Protein AF-A0A3P1SPK9-F1 (afdb_monomer_lite)

Structure (mmCIF, N/CA/C/O backbone):
data_AF-A0A3P1SPK9-F1
#
_entry.id   AF-A0A3P1SPK9-F1
#
loop_
_atom_site.group_PDB
_atom_site.id
_atom_site.type_symbol
_atom_site.label_atom_id
_atom_site.label_alt_id
_atom_site.label_comp_id
_atom_site.label_asym_id
_atom_site.label_entity_id
_atom_site.label_seq_id
_atom_site.pdbx_PDB_ins_code
_atom_site.Cartn_x
_atom_site.Cartn_y
_atom_site.Cartn_z
_atom_site.occupancy
_atom_site.B_iso_or_equiv
_atom_site.auth_seq_id
_atom_site.auth_comp_id
_atom_site.auth_asym_id
_atom_site.auth_atom_id
_atom_site.pdbx_PDB_model_num
ATOM 1 N N . MET A 1 1 ? -25.098 -63.042 15.379 1.00 42.84 1 MET A N 1
ATOM 2 C CA . MET A 1 1 ? -23.850 -62.580 14.730 1.00 42.84 1 MET A CA 1
ATOM 3 C C . MET A 1 1 ? -24.146 -61.377 13.841 1.00 42.84 1 MET A C 1
ATOM 5 O O . MET A 1 1 ? -24.701 -61.572 12.772 1.00 42.84 1 MET A O 1
ATOM 9 N N . LYS A 1 2 ? -23.820 -60.161 14.296 1.00 36.00 2 LYS A N 1
ATOM 10 C CA . LYS A 1 2 ? -23.353 -59.010 13.496 1.00 36.00 2 LYS A CA 1
ATOM 11 C C . LYS A 1 2 ? -23.088 -57.850 14.463 1.00 36.00 2 LYS A C 1
ATOM 13 O O . LYS A 1 2 ? -24.001 -57.352 15.107 1.00 36.00 2 LYS A O 1
ATOM 18 N N . LYS A 1 3 ? -21.806 -57.519 14.613 1.00 36.25 3 LYS A N 1
ATOM 19 C CA . LYS A 1 3 ? -21.287 -56.291 15.229 1.00 36.25 3 LYS A CA 1
ATOM 20 C C . LYS A 1 3 ? -21.473 -55.151 14.220 1.00 36.25 3 LYS A C 1
ATOM 22 O O . LYS A 1 3 ? -21.211 -55.423 13.052 1.00 36.25 3 LYS A O 1
ATOM 27 N N . LEU A 1 4 ? -21.827 -53.932 14.644 1.00 40.47 4 LEU A N 1
ATOM 28 C CA . LEU A 1 4 ? -20.992 -52.728 14.455 1.00 40.47 4 LEU A CA 1
ATOM 29 C C . LEU A 1 4 ? -21.644 -51.443 15.008 1.00 40.47 4 LEU A C 1
ATOM 31 O O . LEU A 1 4 ? -22.780 -51.148 14.664 1.00 40.47 4 LEU A O 1
ATOM 35 N N . LEU A 1 5 ? -20.834 -50.731 15.810 1.00 34.91 5 LEU A N 1
ATOM 36 C CA . LEU A 1 5 ? -20.650 -49.273 15.988 1.00 34.91 5 LEU A CA 1
ATOM 37 C C . LEU A 1 5 ? -21.896 -48.369 16.157 1.00 34.91 5 LEU A C 1
ATOM 39 O O . LEU A 1 5 ? -22.721 -48.289 15.261 1.00 34.91 5 LEU A O 1
ATOM 43 N N . TYR A 1 6 ? -22.111 -47.734 17.326 1.00 39.53 6 TYR A N 1
ATOM 44 C CA . TYR A 1 6 ? -21.465 -46.488 17.838 1.00 39.53 6 TYR A CA 1
ATOM 45 C C . TYR A 1 6 ? -21.842 -45.253 16.982 1.00 39.53 6 TYR A C 1
ATOM 47 O O . TYR A 1 6 ? -21.835 -45.349 15.767 1.00 39.53 6 TYR A O 1
ATOM 55 N N . LEU A 1 7 ? -22.147 -44.050 17.479 1.00 32.50 7 LEU A N 1
ATOM 56 C CA . LEU A 1 7 ? -21.933 -43.393 18.770 1.00 32.50 7 LEU A CA 1
ATOM 57 C C . LEU A 1 7 ? -22.803 -42.110 18.783 1.00 32.50 7 LEU A C 1
ATOM 59 O O . LEU A 1 7 ? -22.843 -41.392 17.793 1.00 32.50 7 LEU A O 1
ATOM 63 N N . PHE A 1 8 ? -23.450 -41.856 19.920 1.00 34.16 8 PHE A N 1
ATOM 64 C CA . PHE A 1 8 ? -23.797 -40.569 20.545 1.00 34.16 8 PHE A CA 1
ATOM 65 C C . PHE A 1 8 ? -24.420 -39.414 19.742 1.00 34.16 8 PHE A C 1
ATOM 67 O O . PHE A 1 8 ? -23.770 -38.593 19.103 1.00 34.16 8 PHE A O 1
ATOM 74 N N . LEU A 1 9 ? -25.715 -39.282 20.012 1.00 35.03 9 LEU A N 1
ATOM 75 C CA . LEU A 1 9 ? -26.466 -38.045 20.171 1.00 35.03 9 LEU A CA 1
ATOM 76 C C . LEU A 1 9 ? -25.971 -37.269 21.412 1.00 35.03 9 LEU A C 1
ATOM 78 O O . LEU A 1 9 ? -25.893 -37.866 22.484 1.00 35.03 9 LEU A O 1
ATOM 82 N N . ALA A 1 10 ? -25.738 -35.958 21.299 1.00 34.66 10 ALA A N 1
ATOM 83 C CA . ALA A 1 10 ? -26.098 -34.992 22.345 1.00 34.66 10 ALA A CA 1
ATOM 84 C C . ALA A 1 10 ? -26.010 -33.553 21.813 1.00 34.66 10 ALA A C 1
ATOM 86 O O . ALA A 1 10 ? -24.929 -33.007 21.606 1.00 34.66 10 ALA A O 1
ATOM 87 N N . LEU A 1 11 ? -27.185 -32.950 21.624 1.00 37.91 11 LEU A N 1
ATOM 88 C CA . LEU A 1 11 ? -27.383 -31.505 21.659 1.00 37.91 11 LEU A CA 1
ATOM 89 C C . LEU A 1 11 ? -26.845 -30.943 22.983 1.00 37.91 11 LEU A C 1
ATOM 91 O O . LEU A 1 11 ? -27.197 -31.451 24.047 1.00 37.91 11 LEU A O 1
ATOM 95 N N . ALA A 1 12 ? -26.129 -29.824 22.914 1.00 35.94 12 ALA A N 1
ATOM 96 C CA . ALA A 1 12 ? -26.064 -28.858 24.002 1.00 35.94 12 ALA A CA 1
ATOM 97 C C . ALA A 1 12 ? -26.127 -27.442 23.407 1.00 35.94 12 ALA A C 1
ATOM 99 O O . ALA A 1 12 ? -25.188 -26.970 22.773 1.00 35.94 12 ALA A O 1
ATOM 100 N N . LEU A 1 13 ? -27.288 -26.807 23.575 1.00 39.59 13 LEU A N 1
ATOM 101 C CA . LEU A 1 13 ? -27.473 -25.355 23.568 1.00 39.59 13 LEU A CA 1
ATOM 102 C C . LEU A 1 13 ? -27.323 -24.850 25.016 1.00 39.59 13 LEU A C 1
ATOM 104 O O . LEU A 1 13 ? -27.619 -25.611 25.938 1.00 39.59 13 LEU A O 1
ATOM 108 N N . LEU A 1 14 ? -27.006 -23.549 25.160 1.00 38.34 14 LEU A N 1
ATOM 109 C CA . LEU A 1 14 ? -26.749 -22.746 26.383 1.00 38.34 14 LEU A CA 1
ATOM 110 C C . LEU A 1 14 ? -25.277 -22.822 26.845 1.00 38.34 14 LEU A C 1
ATOM 112 O O . LEU A 1 14 ? -24.767 -23.913 27.039 1.00 38.34 14 LEU A O 1
ATOM 116 N N . GLY A 1 15 ? -24.506 -21.757 27.075 1.00 30.09 15 GLY A N 1
ATOM 117 C CA . GLY A 1 15 ? -24.717 -20.310 27.138 1.00 30.09 15 GLY A CA 1
ATOM 118 C C . GLY A 1 15 ? -23.581 -19.693 27.989 1.00 30.09 15 GLY A C 1
ATOM 119 O O . GLY A 1 15 ? -23.097 -20.350 28.904 1.00 30.09 15 GLY A O 1
ATOM 120 N N . CYS A 1 16 ? -23.219 -18.436 27.700 1.00 29.58 16 CYS A N 1
ATOM 121 C CA . CYS A 1 16 ? -22.389 -17.493 28.482 1.00 29.58 16 CYS A CA 1
ATOM 122 C C . CYS A 1 16 ? -20.843 -17.598 28.529 1.00 29.58 16 CYS A C 1
ATOM 124 O O . CYS A 1 16 ? -20.267 -18.491 29.140 1.00 29.58 16 CYS A O 1
ATOM 126 N N . SER A 1 17 ? -20.255 -16.478 28.072 1.00 35.59 17 SER A N 1
ATOM 127 C CA . SER A 1 17 ? -19.173 -15.686 28.687 1.00 35.59 17 SER A CA 1
ATOM 128 C C . SER A 1 17 ? -17.717 -15.985 28.317 1.00 35.59 17 SER A C 1
ATOM 130 O O . SER A 1 17 ? -17.062 -16.801 28.956 1.00 35.59 17 SER A O 1
ATOM 132 N N . SER A 1 18 ? -17.166 -15.132 27.450 1.00 35.38 18 SER A N 1
ATOM 133 C CA . SER A 1 18 ? -16.205 -14.128 27.932 1.00 35.38 18 SER A CA 1
ATOM 134 C C . SER A 1 18 ? -16.309 -12.866 27.070 1.00 35.38 18 SER A C 1
ATOM 136 O O . SER A 1 18 ? -15.778 -12.824 25.962 1.00 35.38 18 SER A O 1
ATOM 138 N N . ASP A 1 19 ? -17.029 -11.865 27.572 1.00 49.81 19 ASP A N 1
ATOM 139 C CA . ASP A 1 19 ? -16.568 -10.494 27.367 1.00 49.81 19 ASP A CA 1
ATOM 140 C C . ASP A 1 19 ? -15.360 -10.292 28.299 1.00 49.81 19 ASP A C 1
ATOM 142 O O . ASP A 1 19 ? -15.334 -10.854 29.399 1.00 49.81 19 ASP A O 1
ATOM 146 N N . ASP A 1 20 ? -14.402 -9.510 27.806 1.00 39.44 20 ASP A N 1
ATOM 147 C CA . ASP A 1 20 ? -13.200 -8.956 28.447 1.00 39.44 20 ASP A CA 1
ATOM 148 C C . ASP A 1 20 ? -11.849 -9.623 28.106 1.00 39.44 20 ASP A C 1
ATOM 150 O O . ASP A 1 20 ? -11.398 -10.583 28.728 1.00 39.44 20 ASP A O 1
ATOM 154 N N . ASP A 1 21 ? -11.218 -8.968 27.122 1.00 46.66 21 ASP A N 1
ATOM 155 C CA . ASP A 1 21 ? -9.798 -8.625 26.980 1.00 46.66 21 ASP A CA 1
ATOM 156 C C . ASP A 1 21 ? -8.732 -9.696 26.661 1.00 46.66 21 ASP A C 1
ATOM 158 O O . ASP A 1 2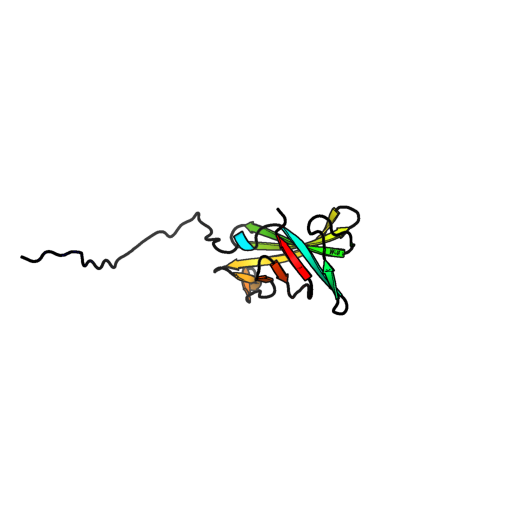1 ? -8.690 -10.800 27.187 1.00 46.66 21 ASP A O 1
ATOM 162 N N . GLU A 1 22 ? -7.792 -9.269 25.808 1.00 37.75 22 GLU A N 1
ATOM 163 C CA . GLU A 1 22 ? -6.471 -9.864 25.519 1.00 37.75 22 GLU A CA 1
ATOM 164 C C . GLU A 1 22 ? -6.268 -10.816 24.332 1.00 37.75 22 GLU A C 1
ATOM 166 O O . GLU A 1 22 ? -5.216 -11.442 24.233 1.00 37.75 22 GLU A O 1
ATOM 171 N N . THR A 1 23 ? -7.132 -10.845 23.321 1.00 39.62 23 THR A N 1
ATOM 172 C CA . THR A 1 23 ? -6.649 -11.274 21.992 1.00 39.62 23 THR A CA 1
ATOM 173 C C . THR A 1 23 ? -7.320 -10.479 20.890 1.00 39.62 23 THR A C 1
ATOM 175 O O . THR A 1 23 ? -8.364 -10.861 20.369 1.00 39.62 23 THR A O 1
ATOM 178 N N . ASN A 1 24 ? -6.678 -9.367 20.511 1.00 46.06 24 ASN A N 1
ATOM 179 C CA . ASN A 1 24 ? -6.796 -8.791 19.175 1.00 46.06 24 ASN A CA 1
ATOM 180 C C . ASN A 1 24 ? -6.790 -9.953 18.174 1.00 46.06 24 ASN A C 1
ATOM 182 O O . ASN A 1 24 ? -5.753 -10.580 17.950 1.00 46.06 24 ASN A O 1
ATOM 186 N N . ASN A 1 25 ? -7.957 -10.300 17.639 1.00 45.97 25 ASN A N 1
ATOM 187 C CA . ASN A 1 25 ? -8.102 -11.431 16.740 1.00 45.97 25 ASN A CA 1
ATOM 188 C C . ASN A 1 25 ? -7.645 -10.966 15.356 1.00 45.97 25 ASN A C 1
ATOM 190 O O . ASN A 1 25 ? -8.434 -10.591 14.492 1.00 45.97 25 ASN A O 1
ATOM 194 N N . LEU A 1 26 ? -6.322 -10.887 15.207 1.00 52.91 26 LEU A N 1
ATOM 195 C CA . LEU A 1 26 ? -5.632 -10.337 14.046 1.00 52.91 26 LEU A CA 1
ATOM 196 C C . LEU A 1 26 ? -5.486 -11.302 12.906 1.00 52.91 26 LEU A C 1
ATOM 198 O O . LEU A 1 26 ? -4.817 -10.922 11.955 1.00 52.91 26 LEU A O 1
ATOM 202 N N . SER A 1 27 ? -6.146 -12.459 12.963 1.00 54.25 27 SER A N 1
ATOM 203 C CA . SER A 1 27 ? -6.135 -13.470 11.917 1.00 54.25 27 SER A CA 1
ATOM 204 C C . SER A 1 27 ? -6.418 -12.822 10.554 1.00 54.25 27 SER A C 1
ATOM 206 O O . SER A 1 27 ? -7.574 -12.611 10.184 1.00 54.25 27 SER A O 1
ATOM 208 N N . GLY A 1 28 ? -5.365 -12.424 9.835 1.00 71.06 28 GLY A N 1
ATOM 209 C CA . GLY A 1 28 ? -5.469 -11.616 8.616 1.00 71.06 28 GLY A CA 1
ATOM 210 C C . GLY A 1 28 ? -4.555 -10.385 8.542 1.00 71.06 28 GLY A C 1
ATOM 211 O O . GLY A 1 28 ? -3.915 -10.207 7.508 1.00 71.06 28 GLY A O 1
ATOM 212 N N . PHE A 1 29 ? -4.425 -9.558 9.590 1.00 86.25 29 PHE A N 1
ATOM 213 C CA . PHE A 1 29 ? -3.526 -8.390 9.555 1.00 86.25 29 PHE A CA 1
ATOM 214 C C . PHE A 1 29 ? -2.062 -8.816 9.461 1.00 86.25 29 PHE A C 1
ATOM 216 O O . PHE A 1 29 ? -1.290 -8.155 8.768 1.00 86.25 29 PHE A O 1
ATOM 223 N N . GLU A 1 30 ? -1.678 -9.945 10.076 1.00 86.12 30 GLU A N 1
ATOM 224 C CA . GLU A 1 30 ? -0.288 -10.431 10.039 1.00 86.12 30 GLU A CA 1
ATOM 225 C C . GLU A 1 30 ? 0.204 -10.669 8.601 1.00 86.12 30 GLU A C 1
ATOM 227 O O . GLU A 1 30 ? 1.407 -10.631 8.317 1.00 86.12 30 GLU A O 1
ATOM 232 N N . GLN A 1 31 ? -0.727 -10.880 7.661 1.00 85.94 31 GLN A N 1
ATOM 233 C CA . GLN A 1 31 ? -0.404 -10.968 6.243 1.00 85.94 31 GLN A CA 1
ATOM 234 C C . GLN A 1 31 ? 0.193 -9.649 5.752 1.00 85.94 31 GLN A C 1
ATOM 236 O O . GLN A 1 31 ? 1.263 -9.676 5.151 1.00 85.94 31 GLN A O 1
ATOM 241 N N . TYR A 1 32 ? -0.427 -8.517 6.086 1.00 91.00 32 TYR A N 1
ATOM 242 C CA . TYR A 1 32 ? -0.045 -7.170 5.657 1.00 91.00 32 TYR A CA 1
ATOM 243 C C . TYR A 1 32 ? 1.041 -6.530 6.525 1.00 91.00 32 TYR A C 1
ATOM 245 O O . TYR A 1 32 ? 1.801 -5.714 6.014 1.00 91.00 32 TYR A O 1
ATOM 253 N N . GLU A 1 33 ? 1.144 -6.894 7.803 1.00 90.12 33 GLU A N 1
ATOM 254 C CA . GLU A 1 33 ? 2.082 -6.285 8.753 1.00 90.12 33 GLU A CA 1
ATOM 255 C C . GLU A 1 33 ? 3.536 -6.311 8.259 1.00 90.12 33 GLU A C 1
ATOM 257 O O . GLU A 1 33 ? 4.000 -7.320 7.725 1.00 90.12 33 GLU A O 1
ATOM 262 N N . GLY A 1 34 ? 4.277 -5.224 8.484 1.00 92.75 34 GLY A N 1
ATOM 263 C CA . GLY A 1 34 ? 5.696 -5.122 8.152 1.00 92.75 34 GLY A CA 1
ATOM 264 C C . GLY A 1 34 ? 5.973 -4.312 6.887 1.00 92.75 34 GLY A C 1
ATOM 265 O O . GLY A 1 34 ? 5.144 -3.529 6.419 1.00 92.75 34 GLY A O 1
ATOM 266 N N . THR A 1 35 ? 7.188 -4.462 6.359 1.00 95.25 35 THR A N 1
ATOM 267 C CA . THR A 1 35 ? 7.667 -3.685 5.210 1.00 95.25 35 THR A CA 1
ATOM 268 C C . THR A 1 35 ? 7.442 -4.446 3.906 1.00 95.25 35 THR A C 1
ATOM 270 O O . THR A 1 35 ? 7.746 -5.630 3.799 1.00 95.25 35 THR A O 1
ATOM 273 N N . TRP A 1 36 ? 6.960 -3.744 2.889 1.00 95.88 36 TRP A N 1
ATOM 274 C CA . TRP A 1 36 ? 6.722 -4.233 1.537 1.00 95.88 36 TRP A CA 1
ATOM 275 C C . TRP A 1 36 ? 7.517 -3.390 0.551 1.00 95.88 36 TRP A C 1
ATOM 277 O O . TRP A 1 36 ? 7.179 -2.238 0.278 1.00 95.88 36 TRP A O 1
ATOM 287 N N . GLY A 1 37 ? 8.601 -3.964 0.042 1.00 94.75 37 GLY A N 1
ATOM 288 C CA . GLY A 1 37 ? 9.500 -3.314 -0.903 1.00 94.75 37 GLY A CA 1
ATOM 289 C C . GLY A 1 37 ? 9.036 -3.493 -2.349 1.00 94.75 37 GLY A C 1
ATOM 290 O O . GLY A 1 37 ? 8.350 -4.473 -2.653 1.00 94.75 37 GLY A O 1
ATOM 291 N N . PRO A 1 38 ? 9.408 -2.578 -3.256 1.00 93.44 38 PRO A N 1
ATOM 292 C CA . PRO A 1 38 ? 9.063 -2.672 -4.670 1.00 93.44 38 PRO A CA 1
ATOM 293 C C . PRO A 1 38 ? 9.726 -3.905 -5.298 1.00 93.44 38 PRO A C 1
ATOM 295 O O . PRO A 1 38 ? 10.945 -4.040 -5.292 1.00 93.44 38 PRO A O 1
ATOM 298 N N . ALA A 1 39 ? 8.925 -4.805 -5.856 1.00 94.38 39 ALA A N 1
ATOM 299 C CA . ALA A 1 39 ? 9.395 -5.956 -6.625 1.00 94.38 39 ALA A CA 1
ATOM 300 C C . ALA A 1 39 ? 9.506 -5.626 -8.119 1.00 94.38 39 ALA A C 1
ATOM 302 O O . ALA A 1 39 ? 10.414 -6.094 -8.799 1.00 94.38 39 ALA A O 1
ATOM 303 N N . SER A 1 40 ? 8.585 -4.808 -8.631 1.00 93.50 40 SER A N 1
ATOM 304 C CA . SER A 1 40 ? 8.606 -4.325 -10.012 1.00 93.50 40 SER A CA 1
ATOM 305 C C . SER A 1 40 ? 7.752 -3.070 -10.160 1.00 93.50 40 SER A C 1
ATOM 307 O O . SER A 1 40 ? 6.776 -2.914 -9.421 1.00 93.50 40 SER A O 1
ATOM 309 N N . TYR A 1 41 ? 8.028 -2.252 -11.171 1.00 91.38 41 TYR A N 1
ATOM 310 C CA . TYR A 1 41 ? 7.145 -1.168 -11.611 1.00 91.38 41 TYR A CA 1
ATOM 311 C C . TYR A 1 41 ? 6.897 -1.239 -13.119 1.00 91.38 41 TYR A C 1
ATOM 313 O O . TYR A 1 41 ? 7.653 -1.868 -13.859 1.00 91.38 41 TYR A O 1
ATOM 321 N N . THR A 1 42 ? 5.825 -0.593 -13.575 1.00 91.31 42 THR A N 1
ATOM 322 C CA . THR A 1 42 ? 5.477 -0.498 -14.997 1.00 91.31 42 THR A CA 1
ATOM 323 C C . THR A 1 42 ? 5.567 0.953 -15.447 1.00 91.31 42 THR A C 1
ATOM 325 O O . THR A 1 42 ? 4.937 1.817 -14.844 1.00 91.31 42 THR A O 1
ATOM 328 N N . LEU A 1 43 ? 6.316 1.216 -16.515 1.00 88.25 43 LEU A N 1
ATOM 329 C CA . LEU A 1 43 ? 6.420 2.528 -17.151 1.00 88.25 43 LEU A CA 1
ATOM 330 C C . LEU A 1 43 ? 6.160 2.360 -18.648 1.00 88.25 43 LEU A C 1
ATOM 332 O O . LEU A 1 43 ? 6.773 1.504 -19.280 1.00 88.25 43 LEU A O 1
ATOM 336 N N . ASP A 1 44 ? 5.215 3.126 -19.194 1.00 89.69 44 ASP A N 1
ATOM 337 C CA . ASP A 1 44 ? 4.828 3.082 -20.614 1.00 89.69 44 ASP A CA 1
ATOM 338 C C . ASP A 1 44 ? 4.546 1.659 -21.146 1.00 89.69 44 ASP A C 1
ATOM 340 O O . ASP A 1 44 ? 4.864 1.308 -22.280 1.00 89.69 44 ASP A O 1
ATOM 344 N N . GLY A 1 45 ? 3.946 0.812 -20.301 1.00 92.88 45 GLY A N 1
ATOM 345 C CA . GLY A 1 45 ? 3.611 -0.581 -20.625 1.00 92.88 45 GLY A CA 1
ATOM 346 C C . GLY A 1 45 ? 4.773 -1.575 -20.516 1.00 92.88 45 GLY A C 1
ATOM 347 O O . GLY A 1 45 ? 4.568 -2.767 -20.741 1.00 92.88 45 GLY A O 1
ATOM 348 N N . VAL A 1 46 ? 5.970 -1.122 -20.140 1.00 94.19 46 VAL A N 1
ATOM 349 C CA . VAL A 1 46 ? 7.154 -1.964 -19.925 1.00 94.19 46 VAL A CA 1
ATOM 350 C C . VAL A 1 46 ? 7.335 -2.235 -18.434 1.00 94.19 46 VAL A C 1
ATOM 352 O O . VAL A 1 46 ? 7.274 -1.315 -17.619 1.00 94.19 46 VAL A O 1
ATOM 355 N N . VAL A 1 47 ? 7.556 -3.502 -18.076 1.00 94.25 47 VAL A N 1
ATOM 356 C CA . VAL A 1 47 ? 7.795 -3.937 -16.691 1.00 94.25 47 VAL A CA 1
ATOM 357 C C . VAL A 1 47 ? 9.293 -3.934 -16.400 1.00 94.25 47 VAL A C 1
ATOM 359 O O . VAL A 1 47 ? 10.076 -4.490 -17.169 1.00 94.25 47 VAL A O 1
ATOM 362 N N . TYR A 1 48 ? 9.667 -3.341 -15.271 1.00 91.38 48 TYR A N 1
ATOM 363 C CA . TYR A 1 48 ? 11.034 -3.281 -14.769 1.00 91.38 48 TYR A CA 1
ATOM 364 C C . TYR A 1 48 ? 11.107 -3.932 -13.391 1.00 91.38 48 TYR A C 1
ATOM 366 O O . TYR A 1 48 ? 10.337 -3.579 -12.495 1.00 91.38 48 TYR A O 1
ATOM 374 N N . ASP A 1 49 ? 12.046 -4.857 -13.220 1.00 92.31 49 ASP A N 1
ATOM 375 C CA . ASP A 1 49 ? 12.302 -5.507 -11.935 1.00 92.31 49 ASP A CA 1
ATOM 376 C C . ASP A 1 49 ? 13.036 -4.564 -10.970 1.00 92.31 49 ASP A C 1
ATOM 378 O O . ASP A 1 49 ? 13.795 -3.681 -11.379 1.00 92.31 49 ASP A O 1
ATOM 382 N N . CYS A 1 50 ? 12.811 -4.752 -9.671 1.00 89.12 50 CYS A N 1
ATOM 383 C CA . CYS A 1 50 ? 13.438 -3.988 -8.596 1.00 89.12 50 CYS A CA 1
ATOM 384 C C . CYS A 1 50 ? 14.037 -4.913 -7.539 1.00 89.12 50 CYS A C 1
ATOM 386 O O . CYS A 1 50 ? 13.486 -5.969 -7.235 1.00 89.12 50 CYS A O 1
ATOM 388 N N . ASP A 1 51 ? 15.138 -4.474 -6.926 1.00 89.12 51 ASP A N 1
ATOM 389 C CA . ASP A 1 51 ? 15.557 -5.022 -5.638 1.00 89.12 51 ASP A CA 1
ATOM 390 C C . ASP A 1 51 ? 14.704 -4.368 -4.536 1.00 89.12 51 ASP A C 1
ATOM 392 O O . ASP A 1 51 ? 14.819 -3.156 -4.316 1.00 89.12 51 ASP A O 1
ATOM 396 N N . PRO A 1 52 ? 13.861 -5.136 -3.824 1.00 88.12 52 PRO A N 1
ATOM 397 C CA . PRO A 1 52 ? 12.970 -4.593 -2.804 1.00 88.12 52 PRO A CA 1
ATOM 398 C C . PRO A 1 52 ? 13.712 -4.057 -1.569 1.00 88.12 52 PRO A C 1
ATOM 400 O O . PRO A 1 52 ? 13.135 -3.281 -0.806 1.00 88.12 52 PRO A O 1
ATOM 403 N N . ASN A 1 53 ? 14.978 -4.438 -1.364 1.00 84.12 53 ASN A N 1
ATOM 404 C CA . ASN A 1 53 ? 15.802 -3.954 -0.252 1.00 84.12 53 ASN A CA 1
ATOM 405 C C . ASN A 1 53 ? 16.540 -2.659 -0.602 1.00 84.12 53 ASN A C 1
ATOM 407 O O . ASN A 1 53 ? 16.784 -1.823 0.270 1.00 84.12 53 ASN A O 1
ATOM 411 N N . SER A 1 54 ? 16.905 -2.507 -1.875 1.00 79.38 54 SER A N 1
ATOM 412 C CA . SER A 1 54 ? 17.737 -1.417 -2.370 1.00 79.38 54 SER A CA 1
ATOM 413 C C . SER A 1 54 ? 17.346 -1.059 -3.805 1.00 79.38 54 SER A C 1
ATOM 415 O O . SER A 1 54 ? 18.063 -1.412 -4.747 1.00 79.38 54 SER A O 1
ATOM 417 N N . PRO A 1 55 ? 16.236 -0.333 -4.012 1.00 68.69 55 PRO A N 1
ATOM 418 C CA . PRO A 1 55 ? 15.866 0.099 -5.348 1.00 68.69 55 PRO A CA 1
ATOM 419 C C . PRO A 1 55 ? 16.958 1.039 -5.870 1.00 68.69 55 PRO A C 1
ATOM 421 O O . PRO A 1 55 ? 17.153 2.146 -5.372 1.00 68.69 55 PRO A O 1
ATOM 424 N N . GLY A 1 56 ? 17.685 0.599 -6.898 1.00 69.31 56 GLY A N 1
ATOM 425 C CA . GLY A 1 56 ? 18.701 1.402 -7.591 1.00 69.31 56 GLY A CA 1
ATOM 426 C C . GLY A 1 56 ? 18.129 2.603 -8.360 1.00 69.31 56 GLY A C 1
ATOM 427 O O . GLY A 1 56 ? 18.850 3.245 -9.119 1.00 69.31 56 GLY A O 1
ATOM 428 N N . VAL A 1 57 ? 16.839 2.897 -8.179 1.00 74.38 57 VAL A N 1
ATOM 429 C CA . VAL A 1 57 ? 16.081 3.969 -8.819 1.00 74.38 57 VAL A CA 1
ATOM 430 C C . VAL A 1 57 ? 15.532 4.883 -7.726 1.00 74.38 57 VAL A C 1
ATOM 432 O O . VAL A 1 57 ? 14.895 4.433 -6.773 1.00 74.38 57 VAL A O 1
ATOM 435 N N . THR A 1 58 ? 15.789 6.183 -7.858 1.00 74.75 58 THR A N 1
ATOM 436 C CA . THR A 1 58 ? 15.284 7.192 -6.923 1.00 74.75 58 THR A CA 1
ATOM 437 C C . THR A 1 58 ? 13.771 7.349 -7.054 1.00 74.75 58 THR A C 1
ATOM 439 O O . THR A 1 58 ? 13.205 7.170 -8.130 1.00 74.75 58 THR A O 1
ATOM 442 N N . ASN A 1 59 ? 13.110 7.718 -5.954 1.00 76.38 59 ASN A N 1
ATOM 443 C CA . ASN A 1 59 ? 11.661 7.962 -5.891 1.00 76.38 59 ASN A CA 1
ATOM 444 C C . ASN A 1 59 ? 10.751 6.744 -6.125 1.00 76.38 59 ASN A C 1
ATOM 446 O O . ASN A 1 59 ? 9.551 6.939 -6.307 1.00 76.38 59 ASN A O 1
ATOM 450 N N . ILE A 1 60 ? 11.277 5.517 -6.079 1.00 86.06 60 ILE A N 1
ATOM 451 C CA . ILE A 1 60 ? 10.432 4.326 -5.949 1.00 86.06 60 ILE A CA 1
ATOM 452 C C . ILE A 1 60 ? 10.005 4.183 -4.491 1.00 86.06 60 ILE A C 1
ATOM 454 O O . ILE A 1 60 ? 10.825 4.340 -3.580 1.00 86.06 60 ILE A O 1
ATOM 458 N N . ASP A 1 61 ? 8.724 3.890 -4.296 1.00 90.62 61 ASP A N 1
ATOM 459 C CA . ASP A 1 61 ? 8.123 3.788 -2.978 1.00 90.62 61 ASP A CA 1
ATOM 460 C C . ASP A 1 61 ? 8.157 2.346 -2.438 1.00 90.62 61 ASP A C 1
ATOM 462 O O . ASP A 1 61 ? 8.044 1.375 -3.187 1.00 90.62 61 ASP A O 1
ATOM 466 N N . ARG A 1 62 ? 8.276 2.212 -1.116 1.00 93.44 62 ARG A N 1
ATOM 467 C CA . ARG A 1 62 ? 7.907 1.024 -0.338 1.00 93.44 62 ARG A CA 1
ATOM 468 C C . ARG A 1 62 ? 6.748 1.360 0.591 1.00 93.44 62 ARG A C 1
ATOM 470 O O . ARG A 1 62 ? 6.549 2.526 0.945 1.00 93.44 62 ARG A O 1
ATOM 477 N N . ILE A 1 63 ? 6.021 0.336 1.019 1.00 95.50 63 ILE A N 1
ATOM 478 C CA . ILE A 1 63 ? 4.891 0.466 1.939 1.00 95.50 63 ILE A CA 1
ATOM 479 C C . ILE A 1 63 ? 5.249 -0.204 3.263 1.00 95.50 63 ILE A C 1
ATOM 481 O O . ILE A 1 63 ? 5.795 -1.302 3.279 1.00 95.50 63 ILE A O 1
ATOM 485 N N . VAL A 1 64 ? 4.949 0.446 4.380 1.00 95.44 64 VAL A N 1
ATOM 486 C CA . VAL A 1 64 ? 5.155 -0.094 5.724 1.00 95.44 64 VAL A CA 1
ATOM 487 C C . VAL A 1 64 ? 3.817 -0.080 6.449 1.00 95.44 64 VAL A C 1
ATOM 489 O O . VAL A 1 64 ? 3.227 0.983 6.621 1.00 95.44 64 VAL A O 1
ATOM 492 N N . PHE A 1 65 ? 3.341 -1.247 6.875 1.00 94.81 65 PHE A N 1
ATOM 493 C CA . PHE A 1 65 ? 2.156 -1.361 7.721 1.00 94.81 65 PHE A CA 1
ATOM 494 C C . PHE A 1 65 ? 2.588 -1.493 9.174 1.00 94.81 65 PHE A C 1
ATOM 496 O O . PHE A 1 65 ? 3.226 -2.479 9.553 1.00 94.81 65 PHE A O 1
ATOM 503 N N . LEU A 1 66 ? 2.232 -0.492 9.974 1.00 89.75 66 LEU A N 1
ATOM 504 C CA . LEU A 1 66 ? 2.497 -0.437 11.404 1.00 89.75 66 LEU A CA 1
ATOM 505 C C . LEU A 1 66 ? 1.173 -0.512 12.152 1.00 89.75 66 LEU A C 1
ATOM 507 O O . LEU A 1 66 ? 0.274 0.289 11.900 1.00 89.75 66 LEU A O 1
ATOM 511 N N . ARG A 1 67 ? 1.066 -1.443 13.095 1.00 85.31 67 ARG A N 1
ATOM 512 C CA . ARG A 1 67 ? 0.003 -1.398 14.094 1.00 85.31 67 ARG A CA 1
ATOM 513 C C . ARG A 1 67 ? 0.283 -0.268 15.074 1.00 85.31 67 ARG A C 1
ATOM 515 O O . ARG A 1 67 ? 1.397 -0.150 15.586 1.00 85.31 67 ARG A O 1
ATOM 522 N N . TYR A 1 68 ? -0.739 0.52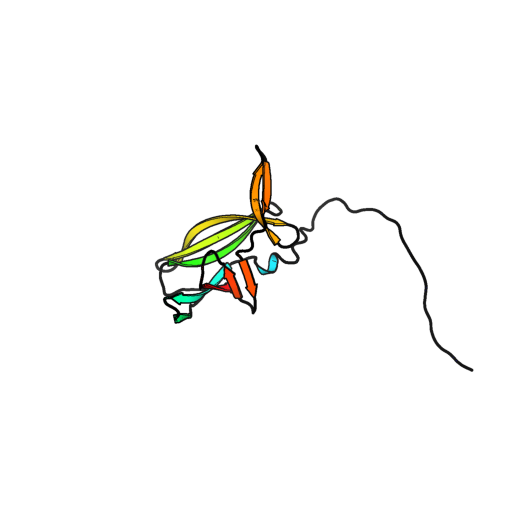1 15.346 1.00 77.81 68 TYR A N 1
ATOM 523 C CA . TYR A 1 68 ? -0.758 1.549 16.369 1.00 77.81 68 TYR A CA 1
ATOM 524 C C . TYR A 1 68 ? -1.965 1.257 17.268 1.00 77.81 68 TYR A C 1
ATOM 526 O O . TYR A 1 68 ? -2.991 0.867 16.752 1.00 77.81 68 TYR A O 1
ATOM 534 N N . GLU A 1 69 ? -1.814 1.309 18.589 1.00 79.50 69 GLU A N 1
ATOM 535 C CA . GLU A 1 69 ? -2.899 1.223 19.595 1.00 79.50 69 GLU A CA 1
ATOM 536 C C . GLU A 1 69 ? -4.228 0.531 19.172 1.00 79.50 69 GLU A C 1
ATOM 538 O O . GLU A 1 69 ? -5.095 1.116 18.527 1.00 79.50 69 GLU A O 1
ATOM 543 N N . GLY A 1 70 ? -4.439 -0.725 19.586 1.00 83.50 70 GLY A N 1
ATOM 544 C CA . GLY A 1 70 ? -5.679 -1.452 19.271 1.00 83.50 70 GLY A CA 1
ATOM 545 C C . GLY A 1 70 ? -5.793 -1.814 17.785 1.00 83.50 70 GLY A C 1
ATOM 546 O O . GLY A 1 70 ? -4.919 -2.516 17.265 1.00 83.50 70 GLY A O 1
ATOM 547 N N . ASP A 1 71 ? -6.873 -1.364 17.138 1.00 86.38 71 ASP A N 1
ATOM 548 C CA . ASP A 1 71 ? -7.202 -1.606 15.722 1.00 86.38 71 ASP A CA 1
ATOM 549 C C . ASP A 1 71 ? -6.677 -0.515 14.775 1.00 86.38 71 ASP A C 1
ATOM 551 O O . ASP A 1 71 ? -6.929 -0.563 13.566 1.00 86.38 71 ASP A O 1
ATOM 555 N N . GLU A 1 72 ? -5.953 0.478 15.289 1.00 89.38 72 GLU A N 1
ATOM 556 C CA . GLU A 1 72 ? -5.387 1.536 14.461 1.00 89.38 72 GLU A CA 1
ATOM 557 C C . GLU A 1 72 ? -4.170 1.028 13.674 1.00 89.38 72 GLU A C 1
ATOM 559 O O . GLU A 1 72 ? -3.314 0.264 14.131 1.00 89.38 72 GLU A O 1
ATOM 564 N N . VAL A 1 73 ? -4.093 1.428 12.412 1.00 92.31 73 VAL A N 1
ATOM 565 C CA . VAL A 1 73 ? -3.016 1.041 11.508 1.00 92.31 73 VAL A CA 1
ATOM 566 C C . VAL A 1 73 ? -2.505 2.277 10.798 1.00 92.31 73 VAL A C 1
ATOM 568 O O . VAL A 1 73 ? -3.264 3.066 10.240 1.00 92.31 73 VAL A O 1
ATOM 571 N N . ILE A 1 74 ? -1.187 2.416 10.759 1.00 94.00 74 ILE A N 1
ATOM 572 C CA . ILE A 1 74 ? -0.510 3.399 9.927 1.00 94.00 74 ILE A CA 1
ATOM 573 C C . ILE A 1 74 ? 0.068 2.663 8.724 1.00 94.00 74 ILE A C 1
ATOM 575 O O . ILE A 1 74 ? 0.992 1.859 8.851 1.00 94.00 74 ILE A O 1
ATOM 579 N N . MET A 1 75 ? -0.464 2.965 7.543 1.00 95.50 75 MET A N 1
ATOM 580 C CA . MET A 1 75 ? 0.174 2.636 6.276 1.00 95.50 75 MET A CA 1
ATOM 581 C C . MET A 1 75 ? 1.089 3.794 5.882 1.00 95.50 75 MET A C 1
ATOM 583 O O . MET A 1 75 ? 0.636 4.869 5.487 1.00 95.50 75 MET A O 1
ATOM 587 N N . ARG A 1 76 ? 2.393 3.574 5.986 1.00 95.50 76 ARG A N 1
ATOM 588 C CA . ARG A 1 76 ? 3.424 4.542 5.631 1.00 95.50 76 ARG A CA 1
ATOM 589 C C . ARG A 1 76 ? 3.968 4.258 4.239 1.00 95.50 76 ARG A C 1
ATOM 591 O O . ARG A 1 76 ? 4.337 3.131 3.930 1.00 95.50 76 ARG A O 1
ATOM 598 N N . THR A 1 77 ? 4.085 5.294 3.422 1.00 94.38 77 THR A N 1
ATOM 599 C CA . THR A 1 77 ? 4.847 5.254 2.173 1.00 94.38 77 THR A CA 1
ATOM 600 C C . THR A 1 77 ? 6.210 5.896 2.400 1.00 94.38 77 THR A C 1
ATOM 602 O O . THR A 1 77 ? 6.306 7.003 2.940 1.00 94.38 77 THR A O 1
ATOM 605 N N . GLU A 1 78 ? 7.266 5.227 1.957 1.00 93.19 78 GLU A N 1
ATOM 606 C CA . GLU A 1 78 ? 8.635 5.739 2.004 1.00 93.19 78 GLU A CA 1
ATOM 607 C C . GLU A 1 78 ? 9.277 5.635 0.632 1.00 93.19 78 GLU A C 1
ATOM 609 O O . GLU A 1 78 ? 9.026 4.674 -0.078 1.00 93.19 78 GLU A O 1
ATOM 614 N N . TYR A 1 79 ? 10.131 6.586 0.279 1.00 90.06 79 TYR A N 1
ATOM 615 C CA . TYR A 1 79 ? 10.785 6.643 -1.021 1.00 90.06 79 TYR A CA 1
ATOM 616 C C . TYR A 1 79 ? 12.297 6.534 -0.891 1.00 90.06 79 TYR A C 1
ATOM 618 O O . TYR A 1 79 ? 12.892 6.985 0.094 1.00 90.06 79 TYR A O 1
ATOM 626 N N . ALA A 1 80 ? 12.926 5.928 -1.893 1.00 86.94 80 ALA A N 1
ATOM 627 C CA . ALA A 1 80 ? 14.369 5.758 -1.914 1.00 86.94 80 ALA A CA 1
ATOM 628 C C . ALA A 1 80 ? 15.100 7.047 -2.322 1.00 86.94 80 ALA A C 1
ATOM 630 O O . ALA A 1 80 ? 14.845 7.621 -3.388 1.00 86.94 80 ALA A O 1
ATOM 631 N N . VAL A 1 81 ? 16.053 7.470 -1.485 1.00 84.62 81 VAL A N 1
ATOM 632 C CA . VAL A 1 81 ? 16.967 8.595 -1.727 1.00 84.62 81 VAL A CA 1
ATOM 633 C C . VAL A 1 81 ? 18.366 8.221 -1.256 1.00 84.62 81 VAL A C 1
ATOM 635 O O . VAL A 1 81 ? 18.565 7.955 -0.074 1.00 84.62 81 VAL A O 1
ATOM 638 N N . SER A 1 82 ? 19.337 8.253 -2.174 1.00 75.75 82 SER A N 1
ATOM 639 C CA . SER A 1 82 ? 20.784 8.197 -1.906 1.00 75.75 82 SER A CA 1
ATOM 640 C C . SER A 1 82 ? 21.191 7.289 -0.734 1.00 75.75 82 SER A C 1
ATOM 642 O O . SER A 1 82 ? 21.757 7.754 0.254 1.00 75.75 82 SER A O 1
ATOM 644 N N . GLY A 1 83 ? 20.897 5.989 -0.850 1.00 71.31 83 GLY A N 1
ATOM 645 C CA . GLY A 1 83 ? 21.326 4.970 0.115 1.00 71.31 83 GLY A CA 1
ATOM 646 C C . GLY A 1 83 ? 20.404 4.765 1.321 1.00 71.31 83 GLY A C 1
ATOM 647 O O . GLY A 1 83 ? 20.783 4.055 2.248 1.00 71.31 83 GLY A O 1
ATOM 648 N N . GLY A 1 84 ? 19.204 5.354 1.332 1.00 82.88 84 GLY A N 1
ATOM 649 C CA . GLY A 1 84 ? 18.229 5.106 2.390 1.00 82.88 84 GLY A CA 1
ATOM 650 C C . GLY A 1 84 ? 16.783 5.384 1.995 1.00 82.88 84 GLY A C 1
ATOM 651 O O . GLY A 1 84 ? 16.487 5.931 0.933 1.00 82.88 84 GLY A O 1
ATOM 652 N N . TRP A 1 85 ? 15.884 5.013 2.901 1.00 88.69 85 TRP A N 1
ATOM 653 C CA . TRP A 1 85 ? 14.452 5.252 2.785 1.00 88.69 85 TRP A CA 1
ATOM 654 C C . TRP A 1 85 ? 14.068 6.517 3.545 1.00 88.69 85 TRP A C 1
ATOM 656 O O . TRP A 1 85 ? 14.528 6.754 4.666 1.00 88.69 85 TRP A O 1
ATOM 666 N N . LYS A 1 86 ? 13.251 7.357 2.915 1.00 91.12 86 LYS A N 1
ATOM 667 C CA . LYS A 1 86 ? 12.736 8.595 3.495 1.00 91.12 86 LYS A CA 1
ATOM 668 C C . LYS A 1 86 ? 11.224 8.540 3.552 1.00 91.12 86 LYS A C 1
ATOM 670 O O . LYS A 1 86 ? 10.577 8.090 2.615 1.00 91.12 86 LYS A O 1
ATOM 675 N N . HIS A 1 87 ? 10.667 9.013 4.657 1.00 94.12 87 HIS A N 1
ATOM 676 C CA . HIS A 1 87 ? 9.226 9.135 4.824 1.00 94.12 87 HIS A CA 1
ATOM 677 C C . HIS A 1 8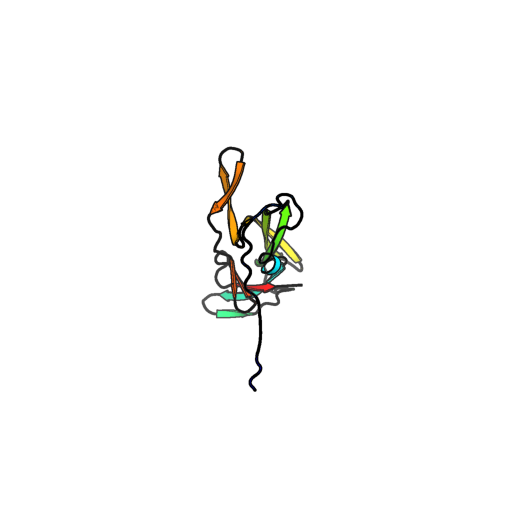7 ? 8.625 10.047 3.747 1.00 94.12 87 HIS A C 1
ATOM 679 O O . HIS A 1 87 ? 9.140 11.142 3.522 1.00 94.12 87 HIS A O 1
ATOM 685 N N . ARG A 1 88 ? 7.554 9.594 3.084 1.00 93.00 88 ARG A N 1
ATOM 686 C CA . ARG A 1 88 ? 6.790 10.388 2.109 1.00 93.00 88 ARG A CA 1
ATOM 687 C C . ARG A 1 88 ? 5.449 10.829 2.680 1.00 93.00 88 ARG A C 1
ATOM 689 O O . ARG A 1 88 ? 5.108 12.005 2.619 1.00 93.00 88 ARG A O 1
ATOM 696 N N . ARG A 1 89 ? 4.660 9.866 3.159 1.00 94.56 89 ARG A N 1
ATOM 697 C CA . ARG A 1 89 ? 3.292 10.076 3.645 1.00 94.56 89 ARG A CA 1
ATOM 698 C C . ARG A 1 89 ? 2.881 8.957 4.589 1.00 94.56 89 ARG A C 1
ATOM 700 O O . ARG A 1 89 ? 3.322 7.825 4.413 1.00 94.56 89 ARG A O 1
ATOM 707 N N . ASP A 1 90 ? 1.998 9.281 5.524 1.00 94.81 90 ASP A N 1
ATOM 708 C CA . ASP A 1 90 ? 1.288 8.310 6.356 1.00 94.81 90 ASP A CA 1
ATOM 709 C C . ASP A 1 90 ? -0.202 8.353 6.004 1.00 94.81 90 ASP A C 1
ATOM 711 O O . ASP A 1 90 ? -0.759 9.418 5.725 1.00 94.81 90 ASP A O 1
ATOM 715 N N . LYS A 1 91 ? -0.844 7.186 6.008 1.00 93.38 91 LYS A N 1
ATOM 716 C CA . LYS A 1 91 ? -2.292 7.025 5.927 1.00 93.38 91 LYS A CA 1
ATOM 717 C C . LYS A 1 91 ? -2.746 6.239 7.148 1.00 93.38 91 LYS A C 1
ATOM 719 O O . LYS A 1 91 ? -2.318 5.105 7.346 1.00 93.38 91 LYS A O 1
ATOM 724 N N . MET A 1 92 ? -3.603 6.854 7.952 1.00 94.12 92 MET A N 1
ATOM 725 C CA . MET A 1 92 ? -4.267 6.176 9.059 1.00 94.12 92 MET A CA 1
ATOM 726 C C . MET A 1 92 ? -5.431 5.348 8.517 1.00 94.12 92 MET A C 1
ATOM 728 O O . MET A 1 92 ? -6.194 5.816 7.669 1.00 94.12 92 MET A O 1
ATOM 732 N N . LEU A 1 93 ? -5.534 4.117 8.997 1.00 93.81 93 LEU A N 1
ATOM 733 C CA . LEU A 1 93 ? -6.554 3.133 8.670 1.00 93.81 93 LEU A CA 1
ATOM 734 C C . LEU A 1 93 ? -7.002 2.451 9.966 1.00 93.81 93 LEU A C 1
ATOM 736 O O . LEU A 1 93 ? -6.256 2.407 10.940 1.00 93.81 93 LEU A O 1
ATOM 740 N N . TYR A 1 94 ? -8.191 1.865 9.947 1.00 92.56 94 TYR A N 1
ATOM 741 C CA . TYR A 1 94 ? -8.641 0.920 10.964 1.00 92.56 94 TYR A CA 1
ATOM 742 C C . TYR A 1 94 ? -8.596 -0.498 10.402 1.00 92.56 94 TYR A C 1
ATOM 744 O O . TYR A 1 94 ? -8.985 -0.708 9.254 1.00 92.56 94 TYR A O 1
ATOM 752 N N . TRP A 1 95 ? -8.152 -1.474 11.188 1.00 90.62 95 TRP A N 1
ATOM 753 C CA . TRP A 1 95 ? -8.275 -2.892 10.858 1.00 90.62 95 TRP A CA 1
ATOM 754 C C . TRP A 1 95 ? -9.394 -3.515 11.683 1.00 90.62 95 TRP A C 1
ATOM 756 O O . TRP A 1 95 ? -9.201 -3.845 12.845 1.00 90.62 95 TRP A O 1
ATOM 766 N N . VAL A 1 96 ? -10.569 -3.684 11.081 1.00 87.62 96 VAL A N 1
ATOM 767 C CA . VAL A 1 96 ? -11.755 -4.196 11.779 1.00 87.62 96 VAL A CA 1
ATOM 768 C C . VAL A 1 96 ? -12.394 -5.278 10.922 1.00 87.62 96 VAL A C 1
ATOM 770 O O . VAL A 1 96 ? -12.485 -5.144 9.704 1.00 87.62 96 VAL A O 1
ATOM 773 N N . ASN A 1 97 ? -12.822 -6.377 11.549 1.00 86.44 97 ASN A N 1
ATOM 774 C CA . ASN A 1 97 ? -13.475 -7.506 10.873 1.00 86.44 97 ASN A CA 1
ATOM 775 C C . ASN A 1 97 ? -12.678 -8.073 9.679 1.00 86.44 97 ASN A C 1
ATOM 777 O O . ASN A 1 97 ? -13.255 -8.493 8.677 1.00 86.44 97 ASN A O 1
ATOM 781 N N . GLY A 1 98 ? -11.346 -8.090 9.787 1.00 84.50 98 GLY A N 1
ATOM 782 C CA . GLY A 1 98 ? -10.466 -8.665 8.767 1.00 84.50 98 GLY A CA 1
ATOM 783 C C . GLY A 1 98 ? -10.246 -7.786 7.532 1.00 84.50 98 GLY A C 1
ATOM 784 O O . GLY A 1 98 ? -9.810 -8.306 6.505 1.00 84.50 98 GLY A O 1
ATOM 785 N N . ALA A 1 99 ? -10.550 -6.486 7.601 1.00 88.56 99 ALA A N 1
ATOM 786 C CA . ALA A 1 99 ? -10.333 -5.563 6.495 1.00 88.56 99 ALA A CA 1
ATOM 787 C C . ALA A 1 99 ? -9.871 -4.171 6.947 1.00 88.56 99 ALA A C 1
ATOM 789 O O . ALA A 1 99 ? -10.104 -3.754 8.082 1.00 88.56 99 ALA A O 1
ATOM 790 N N . PHE A 1 100 ? -9.238 -3.437 6.025 1.00 92.38 100 PHE A N 1
ATOM 791 C CA . PHE A 1 100 ? -8.884 -2.035 6.232 1.00 92.38 100 PHE A CA 1
ATOM 792 C C . PHE A 1 100 ? -10.085 -1.125 5.994 1.00 92.38 100 PHE A C 1
ATOM 794 O O . PHE A 1 100 ? -10.789 -1.261 4.996 1.00 92.38 100 PHE A O 1
ATOM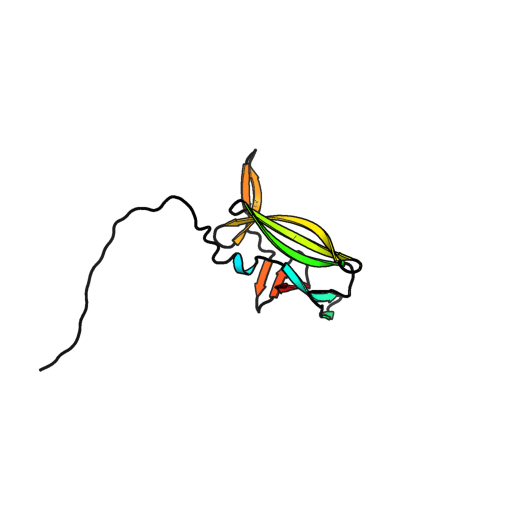 801 N N . HIS A 1 101 ? -10.264 -0.145 6.864 1.00 94.06 101 HIS A N 1
ATOM 802 C CA . HIS A 1 101 ? -11.244 0.921 6.741 1.00 94.06 101 HIS A CA 1
ATOM 803 C C . HIS A 1 101 ? -10.543 2.276 6.788 1.00 94.06 101 HIS A C 1
ATOM 805 O O . HIS A 1 101 ? -9.564 2.463 7.510 1.00 94.06 101 HIS A O 1
ATOM 811 N N . GLU A 1 102 ? -11.051 3.233 6.022 1.00 94.75 102 GLU A N 1
ATOM 812 C 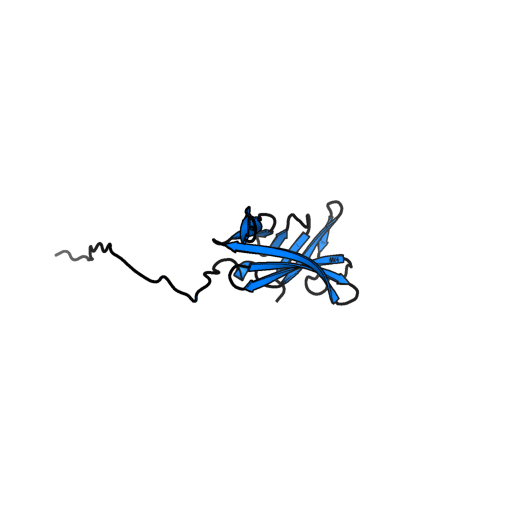CA . GLU A 1 102 ? -10.616 4.623 6.109 1.00 94.75 102 GLU A CA 1
ATOM 813 C C . GLU A 1 102 ? -10.997 5.222 7.464 1.00 94.75 102 GLU A C 1
ATOM 815 O O . GLU A 1 102 ? -11.954 4.791 8.108 1.00 94.75 102 GLU A O 1
ATOM 820 N N . VAL A 1 103 ? -10.279 6.256 7.890 1.00 93.19 103 VAL A N 1
ATOM 821 C CA . VAL A 1 103 ? -10.667 7.031 9.069 1.00 93.19 103 VAL A CA 1
ATOM 822 C C . VAL A 1 103 ? -11.871 7.909 8.737 1.00 93.19 103 VAL A C 1
ATOM 824 O O . VAL A 1 103 ? -11.855 8.657 7.758 1.00 93.19 103 VAL A O 1
ATOM 827 N N . ARG A 1 104 ? -12.905 7.868 9.582 1.00 93.12 104 ARG A N 1
ATOM 828 C CA . ARG A 1 104 ? -14.059 8.767 9.514 1.00 93.12 104 ARG A CA 1
ATOM 829 C C . ARG A 1 104 ? -14.161 9.595 10.789 1.00 93.12 104 ARG A C 1
ATOM 831 O O . ARG A 1 104 ? -14.122 9.064 11.893 1.00 93.12 104 ARG A O 1
ATOM 838 N N . LEU A 1 105 ? -14.338 10.902 10.616 1.00 90.38 105 LEU A N 1
ATOM 839 C CA . LEU A 1 105 ? -14.643 11.821 11.710 1.00 90.38 105 LEU A CA 1
ATOM 840 C C . LEU A 1 105 ? -16.159 11.955 11.863 1.00 90.38 105 LEU A C 1
ATOM 842 O O . LEU A 1 105 ? -16.872 12.171 10.879 1.00 90.38 105 LEU A O 1
ATOM 846 N N . ASN A 1 106 ? -16.648 11.843 13.093 1.00 87.81 106 ASN A N 1
ATOM 847 C CA . ASN A 1 106 ? -18.053 12.024 13.441 1.00 87.81 106 ASN A CA 1
ATOM 848 C C . ASN A 1 106 ? -18.167 12.908 14.686 1.00 87.81 106 ASN A C 1
ATOM 850 O O . ASN A 1 106 ? -18.129 12.433 15.824 1.00 87.81 106 ASN A O 1
ATOM 854 N N . GLY A 1 107 ? -18.242 14.220 14.452 1.00 89.62 107 GLY A N 1
ATOM 855 C CA . GLY A 1 107 ? -18.027 15.212 15.503 1.00 89.62 107 GLY A CA 1
ATOM 856 C C . GLY A 1 107 ? -16.612 15.078 16.066 1.00 89.62 107 GLY A C 1
ATOM 857 O O . GLY A 1 107 ? -15.649 15.056 15.303 1.00 89.62 107 GLY A O 1
ATOM 858 N N . ASP A 1 108 ? -16.510 14.916 17.384 1.00 89.56 108 ASP A N 1
ATOM 859 C CA . ASP A 1 108 ? -15.236 14.775 18.103 1.00 89.56 108 ASP A CA 1
ATOM 860 C C . ASP A 1 108 ? -14.748 13.317 18.208 1.00 89.56 108 ASP A C 1
ATOM 862 O O . ASP A 1 108 ? -13.808 13.022 18.944 1.00 89.56 108 ASP A O 1
ATOM 866 N N . LYS A 1 109 ? -15.405 12.378 17.513 1.00 85.12 109 LYS A N 1
ATOM 867 C CA . LYS A 1 109 ? -15.052 10.954 17.527 1.00 85.12 109 LYS A CA 1
ATOM 868 C C . LYS A 1 109 ? -14.362 10.544 16.232 1.00 85.12 109 LYS A C 1
ATOM 870 O O . LYS A 1 109 ? -14.796 10.925 15.143 1.00 85.12 109 LYS A O 1
ATOM 875 N N . VAL A 1 110 ? -13.329 9.719 16.372 1.00 85.31 110 VAL A N 1
ATOM 876 C CA . VAL A 1 110 ? -12.664 9.016 15.272 1.00 85.31 110 VAL A CA 1
ATOM 877 C C . VAL A 1 110 ? -13.203 7.589 15.242 1.00 85.31 110 VAL A C 1
ATOM 879 O O . VAL A 1 110 ? -13.265 6.931 16.279 1.00 85.31 110 VAL A O 1
ATOM 882 N N . GLU A 1 111 ? -13.667 7.132 14.083 1.00 88.94 111 GLU A N 1
ATOM 883 C CA . GLU A 1 111 ? -14.225 5.790 13.919 1.00 88.94 111 GLU A CA 1
ATOM 884 C C . GLU A 1 111 ? -13.901 5.196 12.543 1.00 88.94 111 GLU A C 1
ATOM 886 O O . GLU A 1 111 ? -13.485 5.900 11.616 1.00 88.94 111 GLU A O 1
ATOM 891 N N . ALA A 1 112 ? -14.114 3.885 12.401 1.00 91.06 112 ALA A N 1
ATOM 892 C CA . ALA A 1 112 ? -13.978 3.201 11.124 1.00 91.06 112 ALA A CA 1
ATOM 893 C C . ALA A 1 112 ? -14.995 3.743 10.100 1.00 91.06 112 ALA A C 1
ATOM 895 O O . ALA A 1 112 ? -16.204 3.840 10.342 1.00 91.06 112 ALA A O 1
ATOM 896 N N . GLY A 1 113 ? -14.474 4.124 8.941 1.00 93.50 113 GLY A N 1
ATOM 897 C CA . GLY A 1 113 ? -15.211 4.629 7.797 1.00 93.50 113 GLY A CA 1
ATOM 898 C C . GLY A 1 113 ? -15.474 3.557 6.746 1.00 93.50 113 GLY A C 1
ATOM 899 O O . GLY A 1 113 ? -15.751 2.393 7.045 1.00 93.50 113 GLY A O 1
ATOM 900 N N . ASN A 1 114 ? -15.406 3.975 5.485 1.00 95.12 114 ASN A N 1
ATOM 901 C CA . ASN A 1 114 ? -15.616 3.090 4.346 1.00 95.12 114 ASN A CA 1
ATOM 902 C C . ASN A 1 114 ? -14.490 2.060 4.227 1.00 95.12 114 ASN A C 1
ATOM 904 O O . ASN A 1 114 ? -13.366 2.298 4.664 1.00 95.12 114 ASN A O 1
ATOM 908 N N . LEU A 1 115 ? -14.799 0.926 3.599 1.00 94.50 115 LEU A N 1
ATOM 909 C CA . LEU A 1 115 ? -13.818 -0.106 3.284 1.00 94.50 115 LEU A CA 1
ATOM 910 C C . LEU A 1 115 ? -12.713 0.470 2.384 1.00 94.50 115 LEU A C 1
ATOM 912 O O . LEU A 1 115 ? -12.999 1.029 1.325 1.00 94.50 115 LEU A O 1
ATOM 916 N N . TYR A 1 116 ? -11.458 0.289 2.781 1.00 93.94 116 TYR A N 1
ATOM 917 C CA . TYR A 1 116 ? -10.293 0.664 1.993 1.00 93.94 116 TYR A CA 1
ATOM 918 C C . TYR A 1 116 ? -9.849 -0.518 1.129 1.00 93.94 116 TYR A C 1
ATOM 920 O O . TYR A 1 116 ? -9.253 -1.482 1.606 1.00 93.94 116 TYR A O 1
ATOM 928 N N . THR A 1 117 ? -10.150 -0.444 -0.167 1.00 92.50 117 THR A N 1
ATOM 929 C CA . THR A 1 117 ? -9.955 -1.554 -1.116 1.00 92.50 117 THR A CA 1
ATOM 930 C C . THR A 1 117 ? -8.719 -1.410 -1.997 1.00 92.50 117 THR A C 1
ATOM 932 O O . THR A 1 117 ? -8.542 -2.199 -2.923 1.00 92.50 117 THR A O 1
ATOM 935 N N . ALA A 1 118 ? -7.885 -0.393 -1.766 1.00 93.00 118 ALA A N 1
ATOM 936 C CA . ALA A 1 118 ? -6.733 -0.142 -2.630 1.00 93.00 118 ALA A CA 1
ATOM 937 C C . ALA A 1 118 ? -5.667 -1.238 -2.516 1.00 93.00 118 ALA A C 1
ATOM 939 O O . ALA A 1 118 ? -4.945 -1.499 -3.476 1.00 93.00 118 ALA A O 1
ATOM 940 N N . ILE A 1 119 ? -5.592 -1.890 -1.351 1.00 92.44 119 ILE A N 1
ATOM 941 C CA . ILE A 1 119 ? -4.568 -2.878 -1.031 1.00 92.44 119 ILE A CA 1
ATOM 942 C C . ILE A 1 119 ? -5.119 -4.286 -1.208 1.00 92.44 119 ILE A C 1
ATOM 944 O O . ILE A 1 119 ? -6.118 -4.667 -0.600 1.00 92.44 119 ILE A O 1
ATOM 948 N N . THR A 1 120 ? -4.416 -5.096 -1.992 1.00 91.75 120 THR A N 1
ATOM 949 C CA . THR A 1 120 ? -4.715 -6.524 -2.152 1.00 91.75 120 THR A CA 1
ATOM 950 C C . THR A 1 120 ? -3.434 -7.345 -2.112 1.00 91.75 120 THR A C 1
ATOM 952 O O . THR A 1 120 ? -2.377 -6.873 -2.526 1.00 91.75 120 THR A O 1
ATOM 955 N N . ILE A 1 121 ? -3.522 -8.583 -1.618 1.00 91.56 121 ILE A N 1
ATOM 956 C CA . ILE A 1 121 ? -2.428 -9.557 -1.687 1.00 91.56 121 ILE A CA 1
ATOM 957 C C . ILE A 1 121 ? -2.857 -10.689 -2.615 1.00 91.56 121 ILE A C 1
ATOM 959 O O . ILE A 1 121 ? -3.915 -11.288 -2.435 1.00 91.56 121 ILE A O 1
ATOM 963 N N . SER A 1 122 ? -2.032 -10.993 -3.613 1.00 90.88 122 SER A N 1
ATOM 964 C CA . SER A 1 122 ? -2.264 -12.099 -4.540 1.00 90.88 122 SER A CA 1
ATOM 965 C C . SER A 1 122 ? -0.939 -12.657 -5.044 1.00 90.88 122 SER A C 1
ATOM 967 O O . SER A 1 122 ? -0.011 -11.911 -5.348 1.00 90.88 122 SER A O 1
ATOM 969 N N . GLY A 1 123 ? -0.819 -13.986 -5.095 1.00 90.12 123 GLY A N 1
ATOM 970 C CA . GLY A 1 123 ? 0.393 -14.652 -5.587 1.00 90.12 123 GLY A CA 1
ATOM 971 C C . GLY A 1 123 ? 1.676 -14.306 -4.816 1.00 90.12 123 GLY A C 1
ATOM 972 O O . GLY A 1 123 ? 2.754 -14.366 -5.396 1.00 90.12 123 GLY A O 1
ATOM 973 N N . GLY A 1 124 ? 1.572 -13.914 -3.540 1.00 90.50 124 GLY A N 1
ATOM 974 C CA . GLY A 1 124 ? 2.715 -13.494 -2.715 1.00 90.50 124 GLY 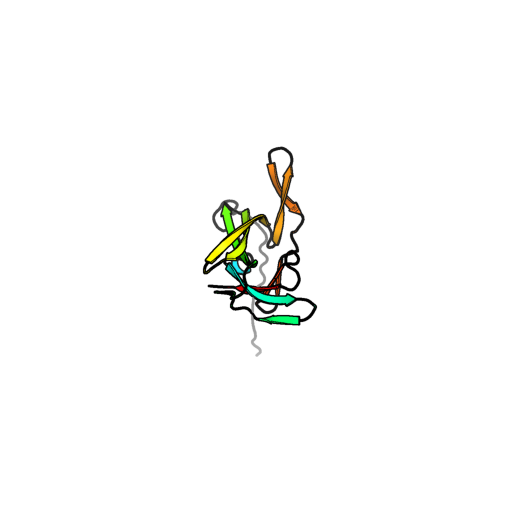A CA 1
ATOM 975 C C . GLY A 1 124 ? 3.149 -12.035 -2.901 1.00 90.50 124 GLY A C 1
ATOM 976 O O . GLY A 1 124 ? 4.104 -11.606 -2.255 1.00 90.50 124 GLY A O 1
ATOM 977 N N . TYR A 1 125 ? 2.442 -11.270 -3.734 1.00 94.88 125 TYR A N 1
ATOM 978 C CA . TYR A 1 125 ? 2.674 -9.843 -3.934 1.00 94.88 125 TYR A CA 1
ATOM 979 C C . TYR A 1 125 ? 1.559 -9.014 -3.314 1.00 94.88 125 TYR A C 1
ATOM 981 O O . TYR A 1 125 ? 0.397 -9.420 -3.327 1.00 94.88 125 TYR A O 1
ATOM 989 N N . LEU A 1 126 ? 1.922 -7.832 -2.829 1.00 95.88 126 LEU A N 1
ATOM 990 C CA . LEU A 1 126 ? 0.983 -6.774 -2.498 1.00 95.88 126 LEU A CA 1
ATOM 991 C C . LEU A 1 126 ? 0.839 -5.841 -3.702 1.00 95.88 126 LEU A C 1
ATOM 993 O O . LEU A 1 126 ? 1.820 -5.510 -4.373 1.00 95.88 126 LEU A O 1
ATOM 997 N N . TYR A 1 127 ? -0.393 -5.430 -3.965 1.00 93.88 127 TYR A N 1
ATOM 998 C CA . TYR A 1 127 ? -0.759 -4.455 -4.983 1.00 93.88 127 TYR A CA 1
ATOM 999 C C . TYR A 1 127 ? -1.472 -3.297 -4.304 1.00 93.88 127 TYR A C 1
ATOM 1001 O O . TYR A 1 127 ? -2.310 -3.525 -3.431 1.00 93.88 127 TYR A O 1
ATOM 1009 N N . ASP A 1 128 ? -1.146 -2.082 -4.729 1.00 93.00 128 ASP A N 1
ATOM 1010 C CA . ASP A 1 128 ? -1.775 -0.857 -4.253 1.00 93.00 128 ASP A CA 1
ATOM 1011 C C . ASP A 1 128 ? -2.276 -0.050 -5.450 1.00 93.00 128 ASP A C 1
ATOM 1013 O O . ASP A 1 128 ? -1.484 0.390 -6.285 1.00 93.00 128 ASP A O 1
ATOM 1017 N N . THR A 1 129 ? -3.589 0.150 -5.556 1.00 90.75 129 THR A N 1
ATOM 1018 C CA . THR A 1 129 ? -4.160 0.965 -6.637 1.00 90.75 129 THR A CA 1
ATOM 1019 C C . THR A 1 129 ? -3.784 2.441 -6.530 1.00 90.75 129 THR A C 1
ATOM 1021 O O . THR A 1 129 ? -3.817 3.135 -7.544 1.00 90.75 129 THR A O 1
ATOM 1024 N N . ASP A 1 130 ? -3.380 2.916 -5.345 1.00 87.25 130 ASP A N 1
ATOM 1025 C CA . ASP A 1 130 ? -2.827 4.263 -5.160 1.00 87.25 130 ASP A CA 1
ATOM 1026 C C . ASP A 1 130 ? -1.407 4.384 -5.761 1.00 87.25 130 ASP A C 1
ATOM 1028 O O . ASP A 1 130 ? -0.905 5.499 -5.928 1.00 87.25 130 ASP A O 1
ATOM 1032 N N . HIS A 1 131 ? -0.770 3.259 -6.120 1.00 87.38 131 HIS A N 1
ATOM 1033 C CA . HIS A 1 131 ? 0.507 3.180 -6.835 1.00 87.38 131 HIS A CA 1
ATOM 1034 C C . HIS A 1 131 ? 0.406 2.240 -8.057 1.00 87.38 131 HIS A C 1
ATOM 1036 O O . HIS A 1 131 ? 0.970 1.137 -8.069 1.00 87.38 131 HIS A O 1
ATOM 1042 N N . PRO A 1 132 ? -0.319 2.651 -9.112 1.00 88.00 132 PRO A N 1
ATOM 1043 C CA . PRO A 1 132 ? -0.630 1.779 -10.236 1.00 88.00 132 PRO A CA 1
ATOM 1044 C C . PRO A 1 132 ? 0.634 1.272 -10.938 1.00 88.00 132 PRO A C 1
ATOM 1046 O O . PRO A 1 132 ? 1.599 2.003 -11.146 1.00 88.00 132 PRO A O 1
ATOM 1049 N N . GLY A 1 133 ? 0.616 -0.004 -11.326 1.00 89.12 133 GLY A N 1
ATOM 1050 C CA . GLY A 1 133 ? 1.732 -0.644 -12.027 1.00 89.12 133 GLY A CA 1
ATOM 1051 C C . GLY A 1 133 ? 2.895 -1.071 -11.129 1.00 89.12 133 GLY A C 1
ATOM 1052 O O . GLY A 1 133 ? 3.814 -1.716 -11.639 1.00 89.12 133 GLY A O 1
ATOM 1053 N N . MET A 1 134 ? 2.855 -0.772 -9.825 1.00 92.00 134 MET A N 1
ATOM 1054 C CA . MET A 1 134 ? 3.814 -1.293 -8.853 1.00 92.00 134 MET A CA 1
ATOM 1055 C C . MET A 1 134 ? 3.342 -2.621 -8.257 1.00 92.00 134 MET A C 1
ATOM 1057 O O . MET A 1 134 ? 2.160 -2.825 -7.978 1.00 92.00 134 MET A O 1
ATOM 1061 N N . LYS A 1 135 ? 4.294 -3.530 -8.052 1.00 95.00 135 LYS A N 1
ATOM 1062 C CA . LYS A 1 135 ? 4.117 -4.751 -7.261 1.00 95.00 135 LYS A CA 1
ATOM 1063 C C . LYS A 1 135 ? 5.078 -4.698 -6.100 1.00 95.00 135 LYS A C 1
ATOM 1065 O O . LYS A 1 135 ? 6.238 -4.337 -6.297 1.00 95.00 135 LYS A O 1
ATOM 1070 N N . PHE A 1 136 ? 4.629 -5.127 -4.933 1.00 95.75 136 PHE A N 1
ATOM 1071 C CA . PHE A 1 136 ? 5.456 -5.154 -3.741 1.00 95.75 136 PHE A CA 1
ATOM 1072 C C . PHE A 1 136 ? 5.613 -6.576 -3.221 1.00 95.75 136 PHE A C 1
ATOM 1074 O O . PHE A 1 136 ? 4.707 -7.398 -3.340 1.00 95.75 136 PHE A O 1
ATOM 1081 N N . VAL A 1 137 ? 6.757 -6.860 -2.615 1.00 95.56 137 VAL A N 1
ATOM 1082 C CA . VAL A 1 137 ? 7.035 -8.121 -1.927 1.00 95.56 137 VAL A CA 1
ATOM 1083 C C . VAL A 1 137 ? 7.418 -7.828 -0.485 1.00 95.56 137 VAL A C 1
ATOM 1085 O O . VAL A 1 137 ? 8.047 -6.809 -0.193 1.00 95.56 137 VAL A O 1
ATOM 1088 N N . LYS A 1 138 ? 7.016 -8.710 0.428 1.00 94.31 138 LYS A N 1
ATOM 1089 C CA . LYS A 1 138 ? 7.309 -8.562 1.851 1.00 94.31 138 LYS A CA 1
ATOM 1090 C C . LYS A 1 138 ? 8.821 -8.646 2.074 1.00 94.31 138 LYS A C 1
ATOM 1092 O O . LYS A 1 138 ? 9.456 -9.627 1.686 1.00 94.31 138 LYS A O 1
ATOM 1097 N N . VAL A 1 139 ? 9.385 -7.609 2.680 1.00 90.81 139 VAL A N 1
ATOM 1098 C CA . VAL A 1 139 ? 10.796 -7.506 3.061 1.00 90.81 139 VAL A CA 1
ATOM 1099 C C . VAL A 1 139 ? 10.892 -7.823 4.549 1.00 90.81 139 VAL A C 1
ATOM 1101 O O . VAL A 1 139 ? 10.112 -7.294 5.341 1.00 90.81 139 VAL A O 1
ATOM 1104 N N . LYS A 1 140 ? 11.790 -8.748 4.899 1.00 70.94 140 LYS A N 1
ATOM 1105 C CA . LYS A 1 140 ? 12.003 -9.201 6.279 1.00 70.94 140 LYS A CA 1
ATOM 1106 C C . LYS A 1 140 ? 12.705 -8.148 7.122 1.00 70.94 140 LYS A C 1
ATOM 1108 O O . LYS A 1 140 ? 13.637 -7.510 6.589 1.00 70.94 140 LYS A O 1
#

pLDDT: mean 79.73, std 20.73, range [29.58, 95.88]

Foldseek 3Di:
DDDDDDDDDDDDDDDDDDDDDDDPPPVQVVLVAAKWFWQWFDDPNDIDGADRVAGPDWFGWIWHWDDDDRQKIWTWIWTDDDPDTHTDDIAIWGCDPNFTFHWDDDPPDIDGHHTDDQWDDDPQWIGGVVRPRTIIHHDD

Radius of gyration: 22.25 Å; chains: 1; bounding box: 49×78×49 Å

Sequence (140 aa):
MKKLLYLFLALALLGCSSDDDETNNLSGFEQYEGTWGPASYTLDGVVYDCDPNSPGVTNIDRIVFLRYEGDEVIMRTEYAVSGGWKHRRDKMLYWVNGAFHEVRLNGDKVEAGNLYTAITISGGYLYDTDHPGMKFVKVK

Secondary structure (DSSP, 8-state):
-------------------S-S----TTHHHH-EEEEEEEEEETTEEEE--SSS-SSTT-EEEEEEEETTTEEEEEEEEEETTEEEEEEEEEEEEETTEEEEEEEETTEEEEEEE--SEEEETTEEEETTSTT-EEEEE-